Protein AF-A0AAE6WA25-F1 (afdb_monomer_lite)

Secondary structure (DSSP, 8-state):
--GGGSPB-HHHHHHHHTS-HHHHHHHHHTT-SPPPSB-SSTT--BB-HHHHHH-----TT--GGG------------

Structure (mmCIF, N/CA/C/O backbone):
data_AF-A0AAE6WA25-F1
#
_entry.id   AF-A0AAE6WA25-F1
#
loop_
_atom_site.group_PDB
_atom_site.id
_atom_site.type_symbol
_atom_site.label_atom_id
_atom_site.label_alt_id
_atom_site.label_comp_id
_atom_site.label_asym_id
_atom_site.label_entity_id
_atom_site.label_seq_id
_atom_site.pdbx_PDB_ins_code
_atom_site.Cartn_x
_atom_site.Cartn_y
_atom_site.Cartn_z
_atom_site.occupancy
_atom_site.B_iso_or_equiv
_atom_site.auth_seq_id
_atom_site.auth_comp_id
_atom_site.auth_asym_id
_atom_site.auth_atom_id
_atom_site.pdbx_PDB_model_num
ATOM 1 N N . MET A 1 1 ? 11.968 -16.044 17.796 1.00 44.38 1 MET A N 1
ATOM 2 C CA . MET A 1 1 ? 10.999 -15.134 17.156 1.00 44.38 1 MET A CA 1
ATOM 3 C C . MET A 1 1 ? 11.821 -14.008 16.565 1.00 44.38 1 MET A C 1
ATOM 5 O O . MET A 1 1 ? 12.369 -13.231 17.329 1.00 44.38 1 MET A O 1
ATOM 9 N N . ALA A 1 2 ? 12.096 -14.065 15.262 1.00 47.88 2 ALA A N 1
ATOM 10 C CA . ALA A 1 2 ? 13.086 -13.207 14.592 1.00 47.88 2 ALA A CA 1
ATOM 11 C C . ALA A 1 2 ? 12.527 -12.605 13.292 1.00 47.88 2 ALA A C 1
ATOM 13 O O . ALA A 1 2 ? 13.273 -12.158 12.425 1.00 47.88 2 ALA A O 1
ATOM 14 N N . ASP A 1 3 ? 11.204 -12.608 13.143 1.00 54.38 3 ASP A N 1
ATOM 15 C CA . ASP A 1 3 ? 10.534 -12.127 11.938 1.00 54.38 3 ASP A CA 1
ATOM 16 C C . ASP A 1 3 ? 10.447 -10.594 11.904 1.00 54.38 3 ASP A C 1
ATOM 18 O O . ASP A 1 3 ? 10.268 -10.013 10.837 1.00 54.38 3 ASP A O 1
ATOM 22 N N . ASP A 1 4 ? 10.686 -9.932 13.043 1.00 56.69 4 ASP A N 1
ATOM 23 C CA . ASP A 1 4 ? 10.636 -8.473 13.204 1.00 56.69 4 ASP A CA 1
ATOM 24 C C . ASP A 1 4 ? 11.760 -7.734 12.454 1.00 56.69 4 ASP A C 1
ATOM 26 O O . ASP A 1 4 ? 11.659 -6.534 12.199 1.00 56.69 4 ASP A O 1
ATOM 30 N N . GLN A 1 5 ? 12.834 -8.442 12.082 1.00 61.16 5 GLN A N 1
ATOM 31 C CA . GLN A 1 5 ? 13.965 -7.890 11.324 1.00 61.16 5 GLN A CA 1
ATOM 32 C C . GLN A 1 5 ? 13.877 -8.155 9.817 1.00 61.16 5 GLN A C 1
ATOM 34 O O . GLN A 1 5 ? 14.657 -7.581 9.052 1.00 61.16 5 GLN A O 1
ATOM 39 N N . ARG A 1 6 ? 12.951 -9.008 9.359 1.00 77.38 6 ARG A N 1
ATOM 40 C CA . ARG A 1 6 ? 12.862 -9.353 7.940 1.00 77.38 6 ARG A CA 1
ATOM 41 C C . ARG A 1 6 ? 12.120 -8.259 7.186 1.00 77.38 6 ARG A C 1
ATOM 43 O O . ARG A 1 6 ? 10.952 -7.991 7.443 1.00 77.38 6 ARG A O 1
ATOM 50 N N . LEU A 1 7 ? 12.808 -7.658 6.223 1.00 82.94 7 LEU A N 1
ATOM 51 C CA . LEU A 1 7 ? 12.199 -6.739 5.275 1.00 82.94 7 LEU A CA 1
ATOM 52 C C . LEU A 1 7 ? 11.134 -7.473 4.445 1.00 82.94 7 LEU A C 1
ATOM 54 O O . LEU A 1 7 ? 11.431 -8.442 3.749 1.00 82.94 7 LEU A O 1
ATOM 58 N N . TRP A 1 8 ? 9.898 -7.004 4.548 1.00 87.88 8 TRP A N 1
ATOM 59 C CA . TRP A 1 8 ? 8.735 -7.467 3.809 1.00 87.88 8 TRP A CA 1
ATOM 60 C C . TRP A 1 8 ? 8.690 -6.847 2.423 1.00 87.88 8 TRP A C 1
ATOM 62 O O . TRP A 1 8 ? 8.845 -5.633 2.280 1.00 87.88 8 TRP A O 1
ATOM 72 N N . GLU A 1 9 ? 8.426 -7.669 1.413 1.00 86.12 9 GLU A N 1
ATOM 73 C CA . GLU A 1 9 ? 8.071 -7.203 0.081 1.00 86.12 9 GLU A CA 1
ATOM 74 C C . GLU A 1 9 ? 6.538 -7.018 0.003 1.00 86.12 9 GLU A C 1
ATOM 76 O O . GLU A 1 9 ? 5.801 -7.162 0.985 1.00 86.12 9 GLU A O 1
ATOM 81 N N . TYR A 1 10 ? 6.012 -6.667 -1.174 1.00 88.81 10 TYR A N 1
ATOM 82 C CA . TYR A 1 10 ? 4.565 -6.522 -1.361 1.00 88.81 10 TYR A CA 1
ATOM 83 C C . TYR A 1 10 ? 3.712 -7.717 -0.885 1.00 88.81 10 TYR A C 1
ATOM 85 O O . TYR A 1 10 ? 2.653 -7.442 -0.313 1.00 88.81 10 TYR A O 1
ATOM 93 N N . PRO A 1 11 ? 4.074 -8.998 -1.129 1.00 89.88 11 PRO A N 1
ATOM 94 C CA . PRO A 1 11 ? 3.246 -10.120 -0.698 1.00 89.88 11 PRO A CA 1
ATOM 95 C C . PRO A 1 11 ? 3.179 -10.267 0.823 1.00 89.88 11 PRO A C 1
ATOM 97 O O . PRO A 1 11 ? 2.090 -10.509 1.340 1.00 89.88 11 PRO A O 1
ATOM 100 N N . GLU A 1 12 ? 4.273 -10.048 1.552 1.00 89.69 12 GLU A N 1
ATOM 101 C CA . GLU A 1 12 ? 4.266 -10.107 3.017 1.00 89.69 12 GLU A CA 1
ATOM 102 C C . GLU A 1 12 ? 3.456 -8.954 3.616 1.00 89.69 12 GLU A C 1
ATOM 104 O O . GLU A 1 12 ? 2.626 -9.175 4.497 1.00 89.69 12 GLU A O 1
ATOM 109 N N . VAL A 1 13 ? 3.609 -7.735 3.083 1.00 88.31 13 VAL A N 1
ATOM 110 C CA . VAL A 1 13 ? 2.785 -6.588 3.502 1.00 88.31 13 VAL A CA 1
ATOM 111 C C . VAL A 1 13 ? 1.303 -6.851 3.228 1.00 88.31 13 VAL A C 1
ATOM 113 O O . VAL A 1 13 ? 0.448 -6.537 4.054 1.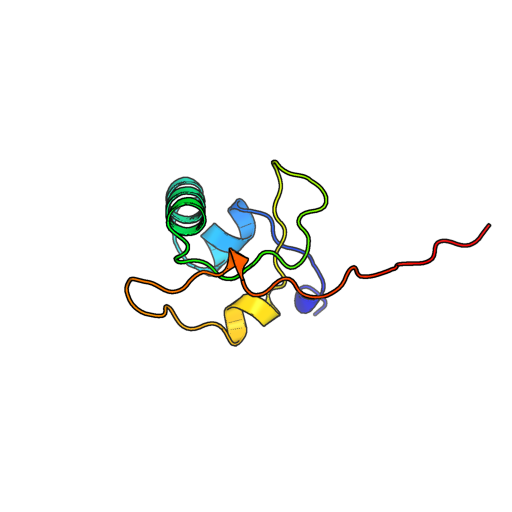00 88.31 13 VAL A O 1
ATOM 116 N N . ALA A 1 14 ? 0.984 -7.428 2.068 1.00 89.50 14 ALA A N 1
ATOM 117 C CA . ALA A 1 14 ? -0.383 -7.768 1.697 1.00 89.50 14 ALA A CA 1
ATOM 118 C C . ALA A 1 14 ? -0.988 -8.799 2.661 1.00 89.50 14 ALA A C 1
ATOM 120 O O . ALA A 1 14 ? -2.086 -8.579 3.171 1.00 89.50 14 ALA A O 1
ATOM 121 N N . ALA A 1 15 ? -0.2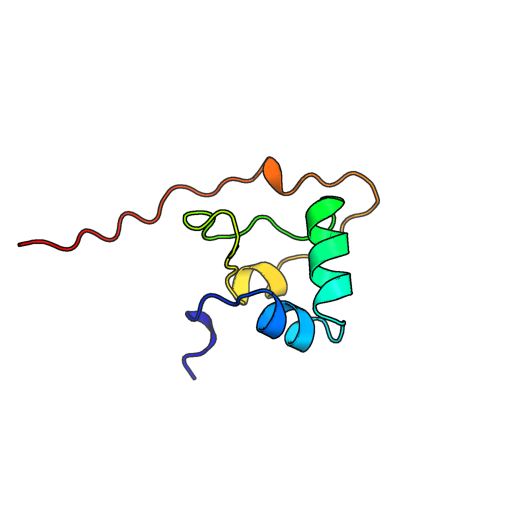43 -9.867 2.962 1.00 90.38 15 ALA A N 1
ATOM 122 C CA . ALA A 1 15 ? -0.647 -10.893 3.916 1.00 90.38 15 ALA A CA 1
ATOM 123 C C . ALA A 1 15 ? -0.859 -10.310 5.321 1.00 90.38 15 ALA A C 1
ATOM 125 O O . ALA A 1 15 ? -1.871 -10.601 5.954 1.00 90.38 15 ALA A O 1
ATOM 126 N N . HIS A 1 16 ? 0.040 -9.433 5.776 1.00 87.00 16 HIS A N 1
ATOM 127 C CA . HIS A 1 16 ? -0.075 -8.783 7.079 1.00 87.00 16 HIS A CA 1
ATOM 128 C C . HIS A 1 16 ? -1.298 -7.862 7.183 1.00 87.00 16 HIS A C 1
ATOM 130 O O . HIS A 1 16 ? -2.002 -7.863 8.189 1.00 87.00 16 HIS A O 1
ATOM 136 N N . LEU A 1 17 ? -1.579 -7.092 6.130 1.00 84.00 17 LEU A N 1
ATOM 137 C CA . LEU A 1 17 ? -2.735 -6.195 6.072 1.00 84.00 17 LEU A CA 1
ATOM 138 C C . LEU A 1 17 ? -4.052 -6.922 5.744 1.00 84.00 17 LEU A C 1
ATOM 140 O O . LEU A 1 17 ? -5.106 -6.285 5.753 1.00 84.00 17 LEU A O 1
ATOM 144 N N . GLY A 1 18 ? -4.006 -8.216 5.411 1.00 88.81 18 GLY A N 1
ATOM 145 C CA . GLY A 1 18 ? -5.170 -8.984 4.966 1.00 88.81 18 GLY A CA 1
ATOM 146 C C . GLY A 1 18 ? -5.748 -8.500 3.630 1.00 88.81 18 GLY A C 1
ATOM 147 O O . GLY A 1 18 ? -6.955 -8.584 3.412 1.00 88.81 18 GLY A O 1
ATOM 148 N N . ILE A 1 19 ? -4.912 -7.952 2.742 1.00 88.25 19 ILE A N 1
ATOM 149 C CA . ILE A 1 19 ? -5.312 -7.443 1.419 1.00 88.25 19 ILE A CA 1
ATOM 150 C C . ILE A 1 19 ? -4.578 -8.176 0.294 1.00 88.25 19 ILE A C 1
ATOM 152 O O . ILE A 1 19 ? -3.654 -8.948 0.525 1.00 88.25 19 ILE A O 1
ATOM 156 N N . SER A 1 20 ? -4.969 -7.928 -0.958 1.00 92.81 20 SER A N 1
ATOM 157 C CA . SER A 1 20 ? -4.247 -8.462 -2.115 1.00 92.81 20 SER A CA 1
ATOM 158 C C . SER A 1 20 ? -2.973 -7.665 -2.413 1.00 92.81 20 SER A C 1
ATOM 160 O O . SER A 1 20 ? -2.913 -6.453 -2.204 1.00 92.81 20 SER A O 1
ATOM 162 N N . VAL A 1 21 ? -1.972 -8.325 -3.004 1.00 90.50 21 VAL A N 1
ATOM 163 C CA . VAL A 1 21 ? -0.717 -7.691 -3.462 1.00 90.50 21 VAL A CA 1
ATOM 164 C C . VAL A 1 21 ? -0.995 -6.495 -4.385 1.00 90.50 21 VAL A C 1
ATOM 166 O O . VAL A 1 21 ? -0.367 -5.441 -4.270 1.00 90.50 21 VAL A O 1
ATOM 169 N N . GLY A 1 22 ? -1.999 -6.617 -5.261 1.00 90.69 22 GLY A N 1
ATOM 170 C CA . GLY A 1 22 ? -2.448 -5.529 -6.132 1.00 90.69 22 GLY A CA 1
ATOM 171 C C . GLY A 1 22 ? -3.034 -4.340 -5.362 1.00 90.69 22 GLY A C 1
ATOM 172 O O . GLY A 1 22 ? -2.752 -3.190 -5.704 1.00 90.69 22 GLY A O 1
ATOM 173 N N . ALA A 1 23 ? -3.789 -4.591 -4.287 1.00 87.88 23 ALA A N 1
ATOM 174 C CA . ALA A 1 23 ? -4.296 -3.537 -3.411 1.00 87.88 23 ALA A CA 1
ATOM 175 C C . ALA A 1 23 ? -3.155 -2.822 -2.671 1.00 87.88 23 ALA A C 1
ATOM 177 O O . ALA A 1 23 ? -3.167 -1.592 -2.591 1.00 87.88 23 ALA A O 1
ATOM 178 N N . THR A 1 24 ? -2.136 -3.556 -2.213 1.00 88.94 24 THR A N 1
ATOM 179 C CA . THR A 1 24 ? -0.915 -2.978 -1.629 1.00 88.94 24 THR A CA 1
ATOM 180 C C . THR A 1 24 ? -0.209 -2.067 -2.636 1.00 88.94 24 THR A C 1
ATOM 182 O O . THR A 1 24 ? 0.070 -0.906 -2.333 1.00 88.94 24 THR A O 1
ATOM 185 N N . ARG A 1 25 ? -0.006 -2.528 -3.879 1.00 87.12 25 ARG A N 1
ATOM 186 C CA . ARG A 1 25 ? 0.609 -1.719 -4.948 1.00 87.12 25 ARG A CA 1
ATOM 187 C C . ARG A 1 25 ? -0.201 -0.456 -5.252 1.00 87.12 25 ARG A C 1
ATOM 189 O O . ARG A 1 25 ? 0.367 0.630 -5.360 1.00 87.12 25 ARG A O 1
ATOM 196 N N . SER A 1 26 ? -1.527 -0.580 -5.324 1.00 87.00 26 SER A N 1
ATOM 197 C CA . SER A 1 26 ? -2.434 0.553 -5.536 1.00 87.00 26 SER A CA 1
ATOM 198 C C . SER A 1 26 ? -2.354 1.573 -4.398 1.00 87.00 26 SER A C 1
ATOM 200 O O . SER A 1 26 ? -2.262 2.773 -4.655 1.00 87.00 26 SER A O 1
ATOM 202 N N . ARG A 1 27 ? -2.321 1.119 -3.139 1.00 85.31 27 ARG A N 1
ATOM 203 C CA . ARG A 1 27 ? -2.154 2.006 -1.980 1.00 85.31 27 ARG A CA 1
ATOM 204 C C . ARG A 1 27 ? -0.801 2.715 -1.986 1.00 85.31 27 ARG A C 1
ATOM 206 O O . ARG A 1 27 ? -0.774 3.920 -1.753 1.00 85.31 27 ARG A O 1
ATOM 213 N N . LYS A 1 28 ? 0.295 2.018 -2.320 1.00 83.19 28 LYS A N 1
ATOM 214 C CA . LYS A 1 28 ? 1.629 2.637 -2.465 1.00 83.19 28 LYS A CA 1
ATOM 215 C C . LYS A 1 28 ? 1.596 3.737 -3.519 1.00 83.19 28 LYS A C 1
ATOM 217 O O . LYS A 1 28 ? 2.005 4.858 -3.249 1.00 83.19 28 LYS A O 1
ATOM 222 N N . SER A 1 29 ? 1.052 3.430 -4.696 1.00 81.88 29 SER A N 1
ATOM 223 C CA . SER A 1 29 ? 0.940 4.387 -5.802 1.00 81.88 29 SER A CA 1
ATOM 224 C C . SER A 1 29 ? 0.107 5.622 -5.450 1.00 81.88 29 SER A C 1
ATOM 226 O O . SER A 1 29 ? 0.296 6.667 -6.060 1.00 81.88 29 SER A O 1
ATOM 228 N N . ARG A 1 30 ? -0.822 5.507 -4.495 1.00 81.94 30 ARG A N 1
ATOM 229 C CA . ARG A 1 30 ? -1.681 6.600 -4.017 1.00 81.94 30 ARG A CA 1
ATOM 230 C C . ARG A 1 30 ? -1.119 7.325 -2.785 1.00 81.94 30 ARG A C 1
ATOM 232 O O . ARG A 1 30 ? -1.805 8.194 -2.256 1.00 81.94 30 ARG A O 1
ATOM 239 N N . GLY A 1 31 ? 0.067 6.949 -2.296 1.00 81.75 31 GLY A N 1
ATOM 240 C CA . GLY A 1 31 ? 0.678 7.504 -1.079 1.00 81.75 31 GLY A CA 1
ATOM 241 C C . GLY A 1 31 ? 0.052 7.016 0.235 1.00 81.75 31 GLY A C 1
ATOM 242 O O . GLY A 1 31 ? 0.469 7.418 1.311 1.00 81.75 31 GLY A O 1
ATOM 243 N N . SER A 1 32 ? -0.921 6.101 0.190 1.00 80.69 32 SER A N 1
ATOM 244 C CA . SER A 1 32 ? -1.669 5.654 1.373 1.00 80.69 32 SER A CA 1
ATOM 245 C C . SER A 1 32 ? -1.043 4.446 2.089 1.00 80.69 32 SER A C 1
ATOM 247 O O . SER A 1 32 ? -1.747 3.731 2.802 1.00 80.69 32 SER A O 1
ATOM 249 N N . LEU A 1 33 ? 0.230 4.148 1.829 1.00 84.56 33 LEU A N 1
ATOM 250 C CA . LEU A 1 33 ? 1.062 3.192 2.577 1.00 84.56 33 LEU A CA 1
ATOM 251 C C . LEU A 1 33 ? 2.213 3.949 3.233 1.00 84.56 33 LEU A C 1
ATOM 253 O O . LEU A 1 33 ? 2.500 5.045 2.768 1.00 84.56 33 LEU A O 1
ATOM 257 N N . PRO A 1 34 ? 2.874 3.411 4.269 1.00 83.62 34 PRO A N 1
ATOM 258 C CA . PRO A 1 34 ? 4.085 4.017 4.809 1.00 83.62 34 PRO A CA 1
ATOM 259 C C . PRO A 1 34 ? 5.227 3.988 3.788 1.00 83.62 34 PRO A C 1
ATOM 261 O O . PRO A 1 34 ? 5.205 3.215 2.821 1.00 83.62 34 PRO A O 1
ATOM 264 N N . SER A 1 35 ? 6.235 4.828 4.009 1.00 79.69 35 SER A N 1
ATOM 265 C CA . SER A 1 35 ? 7.455 4.819 3.205 1.00 79.69 35 SER A CA 1
ATOM 266 C C . SER A 1 35 ? 8.136 3.463 3.326 1.00 79.69 35 SER A C 1
ATOM 268 O O . SER A 1 35 ? 8.144 2.897 4.422 1.00 79.69 35 SER A O 1
ATOM 270 N N . PRO A 1 36 ? 8.694 2.926 2.233 1.00 83.12 36 PRO A N 1
ATOM 271 C CA . PRO A 1 36 ? 9.572 1.777 2.339 1.00 83.12 36 PRO A CA 1
ATOM 272 C C . PRO A 1 36 ? 10.812 2.143 3.154 1.00 83.12 36 PRO A C 1
ATOM 274 O O . PRO A 1 36 ? 11.359 3.235 3.015 1.00 83.12 36 PRO A O 1
ATOM 277 N N . ASP A 1 37 ? 11.231 1.213 4.004 1.00 82.19 37 ASP A N 1
ATOM 278 C CA . ASP A 1 37 ? 12.476 1.291 4.766 1.00 82.19 37 ASP A CA 1
ATOM 279 C C . ASP A 1 37 ? 13.701 1.098 3.857 1.00 82.19 37 ASP A C 1
ATOM 281 O O . ASP A 1 37 ? 14.785 1.588 4.166 1.00 82.19 37 ASP A O 1
ATOM 285 N N . ASP A 1 38 ? 13.526 0.382 2.743 1.00 79.25 38 ASP A N 1
ATOM 286 C CA . ASP A 1 38 ? 14.548 0.158 1.724 1.00 79.25 38 ASP A CA 1
ATOM 287 C C . ASP A 1 38 ? 13.932 0.320 0.321 1.00 79.25 38 ASP A C 1
ATOM 289 O O . ASP A 1 38 ? 13.024 -0.422 -0.078 1.00 79.25 38 ASP A O 1
ATOM 293 N N . ASP A 1 39 ? 14.407 1.336 -0.407 1.00 74.00 39 ASP A N 1
ATOM 294 C CA . ASP A 1 39 ? 14.048 1.641 -1.796 1.00 74.00 39 ASP A CA 1
ATOM 295 C C . ASP A 1 39 ? 15.179 1.332 -2.790 1.00 74.00 39 ASP A C 1
ATOM 297 O O . ASP A 1 39 ? 15.056 1.653 -3.973 1.00 74.00 39 ASP A O 1
ATOM 301 N N . SER A 1 40 ? 16.250 0.662 -2.336 1.00 72.94 40 SER A N 1
ATOM 302 C CA . SER A 1 40 ? 17.457 0.402 -3.138 1.00 72.94 40 SER A CA 1
ATOM 303 C C . SER A 1 40 ? 17.149 -0.328 -4.444 1.00 72.94 40 SER A C 1
ATOM 305 O O . SER A 1 40 ? 17.901 -0.231 -5.414 1.00 72.94 40 SER A O 1
ATOM 307 N N . VAL A 1 41 ? 16.036 -1.067 -4.477 1.00 74.44 41 VAL A N 1
ATOM 308 C CA . VAL A 1 41 ? 15.501 -1.691 -5.682 1.00 74.44 41 VAL A CA 1
ATOM 309 C C . VAL A 1 41 ? 14.206 -0.970 -6.080 1.00 74.44 41 VAL A C 1
ATOM 311 O O . VAL A 1 41 ? 13.187 -1.143 -5.403 1.00 74.44 41 VAL A O 1
ATOM 314 N N . PRO A 1 42 ? 14.180 -0.235 -7.210 1.00 68.31 42 PRO A N 1
ATOM 315 C CA . PRO A 1 42 ? 13.021 0.574 -7.605 1.00 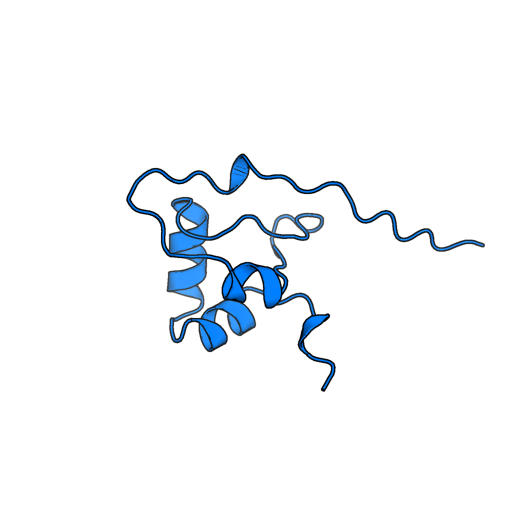68.31 42 PRO A CA 1
ATOM 316 C C . PRO A 1 42 ? 11.737 -0.248 -7.803 1.00 68.31 42 PRO A C 1
ATOM 318 O O . PRO A 1 42 ? 10.631 0.270 -7.631 1.00 68.31 42 PRO A O 1
ATOM 321 N N . ASP A 1 43 ? 11.872 -1.540 -8.108 1.00 76.88 43 ASP A N 1
ATOM 322 C CA . ASP A 1 43 ? 10.745 -2.449 -8.338 1.00 76.88 43 ASP A CA 1
ATOM 323 C C . ASP A 1 43 ? 10.389 -3.323 -7.117 1.00 76.88 43 ASP A C 1
ATOM 325 O O . ASP A 1 43 ? 9.362 -4.005 -7.104 1.00 76.88 43 ASP A O 1
ATOM 329 N N . ARG A 1 44 ? 11.205 -3.282 -6.053 1.00 78.06 44 ARG A N 1
ATOM 330 C CA . ARG A 1 44 ? 11.020 -4.077 -4.827 1.00 78.06 44 ARG A CA 1
ATOM 331 C C . ARG A 1 44 ? 11.210 -3.217 -3.578 1.00 78.06 44 ARG A C 1
ATOM 333 O O . ARG A 1 44 ? 12.190 -3.394 -2.857 1.00 78.06 44 ARG A O 1
ATOM 340 N N . PRO A 1 45 ? 10.275 -2.289 -3.313 1.00 84.25 45 PRO A N 1
ATOM 341 C CA . PRO A 1 45 ? 10.243 -1.595 -2.038 1.00 84.25 45 PRO A CA 1
ATOM 342 C C . PRO A 1 45 ? 10.076 -2.605 -0.906 1.00 84.25 45 PRO A C 1
ATOM 344 O O . PRO A 1 45 ? 9.289 -3.551 -1.007 1.00 84.25 45 PRO A O 1
ATOM 347 N N . ARG A 1 46 ? 10.821 -2.371 0.165 1.00 85.94 46 ARG A N 1
ATOM 348 C CA . ARG A 1 46 ? 10.889 -3.243 1.327 1.00 85.94 46 ARG A CA 1
ATOM 349 C C . ARG A 1 46 ? 10.503 -2.477 2.583 1.00 85.94 46 ARG A C 1
ATOM 351 O O . ARG A 1 46 ? 10.938 -1.344 2.777 1.00 85.94 46 ARG A O 1
ATOM 358 N N . TRP A 1 47 ? 9.708 -3.100 3.444 1.00 87.69 47 TRP A N 1
ATOM 359 C CA . TRP A 1 47 ? 9.229 -2.503 4.692 1.00 87.69 47 TRP A CA 1
ATOM 360 C C . TRP A 1 47 ? 9.561 -3.377 5.886 1.00 87.69 47 TRP A C 1
ATOM 362 O O . TRP A 1 47 ? 9.537 -4.599 5.796 1.00 87.69 47 TRP A O 1
ATOM 372 N N . LYS A 1 48 ? 9.796 -2.767 7.038 1.00 86.12 48 LYS A N 1
ATOM 373 C CA . LYS A 1 48 ? 9.889 -3.505 8.293 1.00 86.12 48 LYS A CA 1
ATOM 374 C C . LYS A 1 48 ? 8.492 -3.769 8.864 1.00 86.12 48 LYS A C 1
ATOM 376 O O . LYS A 1 48 ? 7.618 -2.902 8.768 1.00 86.12 48 LYS A O 1
ATOM 381 N N . PRO A 1 49 ? 8.279 -4.907 9.541 1.00 84.06 49 PRO A N 1
ATOM 382 C CA . PRO A 1 49 ? 7.042 -5.179 10.277 1.00 84.06 49 PRO A CA 1
ATOM 383 C C . PRO A 1 49 ? 6.718 -4.075 11.289 1.00 84.06 49 PRO A C 1
ATOM 385 O O . PRO A 1 49 ? 5.573 -3.643 11.415 1.00 84.06 49 PRO A O 1
ATOM 388 N N . SER A 1 50 ? 7.749 -3.553 11.962 1.00 82.19 50 SER A N 1
ATOM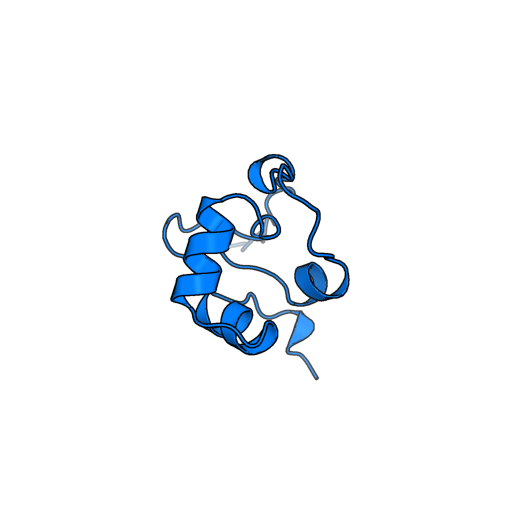 389 C CA . SER A 1 50 ? 7.647 -2.459 12.933 1.00 82.19 50 SER A CA 1
ATOM 390 C C . SER A 1 50 ? 7.062 -1.174 12.343 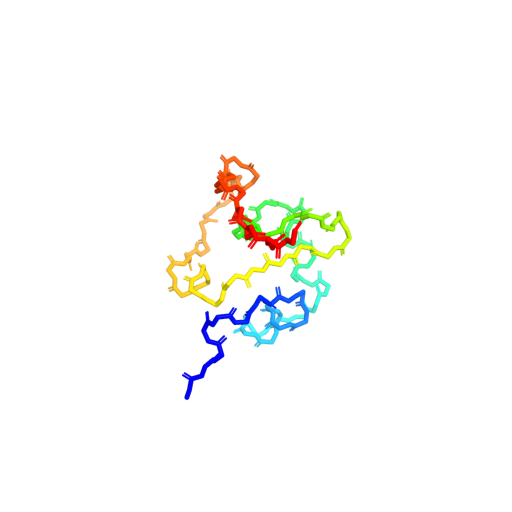1.00 82.19 50 SER A C 1
ATOM 392 O O . SER A 1 50 ? 6.384 -0.423 13.047 1.00 82.19 50 SER A O 1
ATOM 394 N N . THR A 1 51 ? 7.292 -0.925 11.050 1.00 82.75 51 THR A N 1
ATOM 395 C CA . THR A 1 51 ? 6.728 0.221 10.331 1.00 82.75 51 THR A CA 1
ATOM 396 C C . THR A 1 51 ? 5.210 0.108 10.298 1.00 82.75 51 THR A C 1
ATOM 398 O O . THR A 1 51 ? 4.527 1.084 10.578 1.00 82.75 51 THR A O 1
ATOM 401 N N . PHE A 1 52 ? 4.671 -1.092 10.065 1.00 81.12 52 PHE A N 1
ATOM 402 C CA . PHE A 1 52 ? 3.229 -1.344 10.068 1.00 81.12 52 PHE A CA 1
ATOM 403 C C . PHE A 1 52 ? 2.616 -1.438 11.466 1.00 81.12 52 PHE A C 1
ATOM 405 O O . PHE A 1 52 ? 1.472 -1.027 11.633 1.00 81.12 52 PHE A O 1
ATOM 412 N N . GLN A 1 53 ? 3.365 -1.896 12.474 1.00 80.19 53 GLN A N 1
ATOM 413 C CA . GLN A 1 53 ? 2.881 -1.951 13.861 1.00 80.19 53 GLN A CA 1
ATOM 414 C C . GLN A 1 53 ? 2.512 -0.564 14.413 1.00 80.19 53 GLN A C 1
ATOM 416 O O . GLN A 1 53 ? 1.505 -0.422 15.104 1.00 80.19 53 GLN A O 1
ATOM 421 N N . ASN A 1 54 ? 3.301 0.463 14.085 1.00 71.38 54 ASN A N 1
ATOM 422 C CA . ASN A 1 54 ? 3.064 1.839 14.541 1.00 71.38 54 ASN A CA 1
ATOM 423 C C . ASN A 1 54 ? 2.347 2.713 13.502 1.00 71.38 54 ASN A C 1
ATOM 425 O O . ASN A 1 54 ? 1.975 3.853 13.793 1.00 71.38 54 ASN A O 1
ATOM 429 N N . TRP A 1 55 ? 2.142 2.205 12.287 1.00 76.88 55 TRP A N 1
ATOM 430 C CA . TRP A 1 55 ? 1.491 2.949 11.219 1.00 76.88 55 TRP A CA 1
ATOM 431 C C . TRP A 1 55 ? -0.028 2.820 11.301 1.00 76.88 55 TRP A C 1
ATOM 433 O O . TRP A 1 55 ? -0.597 1.731 11.324 1.00 76.88 55 TRP A O 1
ATOM 443 N N . ARG A 1 56 ? -0.707 3.968 11.290 1.00 71.44 56 ARG A N 1
ATOM 444 C CA . ARG A 1 56 ? -2.162 4.045 11.159 1.00 71.44 56 ARG A CA 1
ATOM 445 C C . ARG A 1 56 ? -2.525 4.505 9.749 1.00 71.44 56 ARG A C 1
ATOM 447 O O . ARG A 1 56 ? -1.844 5.383 9.220 1.00 71.44 56 ARG A O 1
ATOM 454 N N . PRO A 1 57 ? -3.610 3.978 9.149 1.00 67.12 57 PRO A N 1
ATOM 455 C CA . PRO A 1 57 ? -4.135 4.488 7.891 1.00 67.12 57 PRO A CA 1
ATOM 456 C C . PRO A 1 57 ? -4.595 5.933 8.094 1.00 67.12 57 PRO A C 1
ATOM 458 O O . PRO A 1 57 ? -5.676 6.222 8.600 1.00 67.12 57 PRO A O 1
ATOM 461 N N . VAL A 1 58 ? -3.713 6.845 7.731 1.00 63.09 58 VAL A N 1
ATOM 462 C CA . VAL A 1 58 ? -3.921 8.284 7.746 1.00 63.09 58 VAL A CA 1
ATOM 463 C C . VAL A 1 58 ? -4.787 8.653 6.545 1.00 63.09 58 VAL A C 1
ATOM 465 O O . VAL A 1 58 ? -4.638 8.094 5.456 1.00 63.09 58 VAL A O 1
ATOM 468 N N . GLY A 1 59 ? -5.765 9.530 6.773 1.00 58.91 59 GLY A N 1
ATOM 469 C CA . GLY A 1 59 ? -6.746 9.934 5.769 1.00 58.91 59 GLY A CA 1
ATOM 470 C C . GLY A 1 59 ? -6.118 10.493 4.485 1.00 58.91 59 GLY A C 1
ATOM 471 O O . GLY A 1 59 ? -4.918 10.745 4.392 1.00 58.91 59 GLY A O 1
ATOM 472 N N . ARG A 1 60 ? -6.966 10.672 3.468 1.00 52.75 60 ARG A N 1
ATOM 473 C CA . ARG A 1 60 ? -6.618 11.124 2.111 1.00 52.75 60 ARG A CA 1
ATOM 474 C C . ARG A 1 60 ? -5.628 12.314 2.154 1.00 52.75 60 ARG A C 1
ATOM 476 O O . ARG A 1 60 ? -6.016 13.394 2.579 1.00 52.75 60 ARG A O 1
ATOM 483 N N . GLY A 1 61 ? -4.378 12.108 1.714 1.00 58.44 61 GLY A N 1
ATOM 484 C CA . GLY A 1 61 ? -3.349 13.162 1.616 1.00 58.44 61 GLY A CA 1
ATOM 485 C C . GLY A 1 61 ? -2.008 12.890 2.313 1.00 58.44 61 GLY A C 1
ATOM 486 O O . GLY A 1 61 ? -1.084 13.683 2.146 1.00 58.44 61 GLY A O 1
ATOM 487 N N . PHE A 1 62 ? -1.856 11.791 3.059 1.00 64.38 62 PHE A N 1
ATOM 488 C CA . PHE A 1 62 ? -0.543 11.436 3.605 1.00 64.38 62 PHE A CA 1
ATOM 489 C C . PHE A 1 62 ? 0.419 11.019 2.491 1.00 64.38 62 PHE A C 1
ATOM 491 O O . PHE A 1 62 ? 0.090 10.181 1.657 1.00 64.38 62 PHE A O 1
ATOM 498 N N . ARG A 1 63 ? 1.600 11.631 2.483 1.00 59.47 63 ARG A N 1
ATOM 499 C CA . ARG A 1 63 ? 2.662 11.406 1.507 1.00 59.47 63 ARG A CA 1
ATOM 500 C C . ARG A 1 63 ? 3.811 10.681 2.187 1.00 59.47 63 ARG A C 1
ATOM 502 O O . ARG A 1 63 ? 4.675 11.302 2.806 1.00 59.47 63 ARG A O 1
ATOM 509 N N . SER A 1 64 ? 3.791 9.355 2.115 1.00 60.41 64 SER A N 1
ATOM 510 C CA . SER A 1 64 ? 4.882 8.511 2.607 1.00 60.41 64 SER A CA 1
ATOM 511 C C . SER A 1 64 ? 6.213 8.826 1.940 1.00 60.41 64 SER A C 1
ATOM 513 O O . SER A 1 64 ? 7.249 8.768 2.581 1.00 60.41 64 SER A O 1
ATOM 515 N N . ASP A 1 65 ? 6.208 9.261 0.686 1.00 58.25 65 ASP A N 1
ATOM 516 C CA . ASP A 1 65 ? 7.423 9.661 -0.022 1.00 58.25 65 ASP A CA 1
ATOM 517 C C . ASP A 1 65 ? 8.233 10.761 0.693 1.00 58.25 65 ASP A C 1
ATOM 519 O O . ASP A 1 65 ? 9.438 10.853 0.486 1.00 58.25 65 ASP A O 1
ATOM 523 N N . LEU A 1 66 ? 7.610 11.556 1.573 1.00 57.69 66 LEU A N 1
ATOM 524 C CA . LEU A 1 66 ? 8.290 12.624 2.315 1.00 57.69 66 LEU A CA 1
ATOM 525 C C . LEU A 1 66 ? 9.077 12.141 3.542 1.00 57.69 66 LEU A C 1
ATOM 527 O O . LEU A 1 66 ? 9.902 12.888 4.061 1.00 57.69 66 LEU A O 1
ATOM 531 N N . HIS A 1 67 ? 8.853 10.913 4.011 1.00 53.12 67 HIS A N 1
ATOM 532 C CA . HIS A 1 67 ? 9.576 10.347 5.151 1.00 53.12 67 HIS A CA 1
ATOM 533 C C . HIS A 1 67 ? 10.596 9.331 4.638 1.00 53.12 67 HIS A C 1
ATOM 535 O O . HIS A 1 67 ? 10.378 8.124 4.730 1.00 53.12 67 HIS A O 1
ATOM 541 N N . SER A 1 68 ? 11.690 9.820 4.053 1.00 46.66 68 SER A N 1
ATOM 542 C CA . SER A 1 68 ? 12.854 8.991 3.735 1.00 46.66 68 SER A CA 1
ATOM 543 C C . SER A 1 68 ? 13.698 8.863 5.004 1.00 46.66 68 SER A C 1
ATOM 545 O O . SER A 1 68 ? 14.210 9.857 5.518 1.00 46.66 68 SER A O 1
ATOM 547 N N . SER A 1 69 ? 13.776 7.657 5.565 1.00 51.09 69 SER A N 1
ATOM 548 C CA . SER A 1 69 ? 14.705 7.369 6.659 1.00 51.09 69 SER A CA 1
ATOM 549 C C . SER A 1 69 ? 16.097 7.078 6.083 1.00 51.09 69 SER A C 1
ATOM 551 O O . SER A 1 69 ? 16.207 6.524 4.989 1.00 51.09 69 SER A O 1
ATOM 553 N N . PRO A 1 70 ? 17.167 7.488 6.782 1.00 47.50 70 PRO A N 1
ATOM 554 C CA . PRO A 1 70 ? 18.521 7.508 6.252 1.00 47.50 70 PRO A CA 1
ATOM 555 C C . PRO A 1 70 ? 19.003 6.092 5.940 1.00 47.50 70 PRO A C 1
ATOM 557 O O . PRO A 1 70 ? 18.809 5.172 6.736 1.00 47.50 70 PRO A O 1
ATOM 560 N N . ARG A 1 71 ? 19.658 5.959 4.778 1.00 47.41 71 ARG A N 1
ATOM 561 C CA . ARG A 1 71 ? 20.438 4.796 4.334 1.00 47.41 71 ARG A CA 1
ATOM 562 C C . ARG A 1 71 ? 21.006 4.028 5.525 1.00 47.41 71 ARG A C 1
ATOM 564 O O . ARG A 1 71 ? 21.882 4.535 6.227 1.00 47.41 71 ARG A O 1
ATOM 571 N N . GLN A 1 72 ? 20.562 2.787 5.707 1.00 48.56 72 GLN A N 1
ATOM 572 C CA . GLN A 1 72 ? 21.315 1.839 6.514 1.00 48.56 72 GLN A CA 1
ATOM 573 C C . GLN A 1 72 ? 22.596 1.509 5.751 1.00 48.56 72 GLN A C 1
ATOM 575 O O . GLN A 1 72 ? 22.623 0.667 4.860 1.00 48.56 72 GLN A O 1
ATOM 580 N N . ALA A 1 73 ? 23.653 2.247 6.081 1.00 46.22 73 ALA A N 1
ATOM 581 C CA . ALA A 1 73 ? 25.019 1.866 5.799 1.00 46.22 73 ALA A CA 1
ATOM 582 C C . ALA A 1 73 ? 25.313 0.575 6.573 1.00 46.22 73 ALA A C 1
ATOM 584 O O . ALA A 1 73 ? 25.700 0.612 7.737 1.00 46.22 73 ALA A O 1
ATOM 585 N N . THR A 1 74 ? 25.102 -0.578 5.944 1.00 48.22 74 THR A N 1
ATOM 586 C CA . THR A 1 74 ? 25.799 -1.795 6.357 1.00 48.22 74 THR A CA 1
ATOM 587 C C . THR A 1 74 ? 27.109 -1.831 5.598 1.00 48.22 74 THR A C 1
ATOM 589 O O . THR A 1 74 ? 27.197 -2.301 4.465 1.00 48.22 74 THR A O 1
ATOM 592 N N . THR A 1 75 ? 28.112 -1.249 6.241 1.00 54.31 75 THR A N 1
ATOM 593 C CA . THR A 1 75 ? 29.527 -1.526 6.051 1.00 54.31 75 THR A CA 1
ATOM 594 C C . THR A 1 75 ? 29.716 -3.039 5.936 1.00 54.31 75 THR A C 1
ATOM 596 O O . THR A 1 75 ? 29.500 -3.758 6.908 1.00 54.31 75 THR A O 1
ATOM 599 N N . SER A 1 76 ? 30.090 -3.526 4.755 1.00 49.56 76 SER A N 1
ATOM 600 C CA . SER A 1 76 ? 30.741 -4.827 4.627 1.00 49.56 76 SER A CA 1
ATOM 601 C C . SER A 1 76 ? 32.193 -4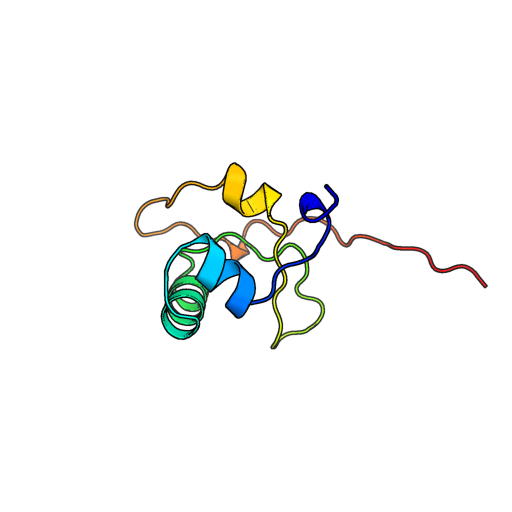.525 4.294 1.00 49.56 76 SER A C 1
ATOM 603 O O . SER A 1 76 ? 32.515 -4.103 3.188 1.00 49.56 76 SER A O 1
ATOM 605 N N . THR A 1 77 ? 33.013 -4.606 5.333 1.00 57.28 77 THR A N 1
ATOM 606 C CA . THR A 1 77 ? 34.469 -4.510 5.311 1.00 57.28 77 THR A CA 1
ATOM 607 C C . THR A 1 77 ? 35.055 -5.728 4.600 1.00 57.28 77 THR A C 1
ATOM 609 O O . THR A 1 77 ? 34.764 -6.849 5.015 1.00 57.28 77 THR A O 1
ATOM 612 N N . ASP A 1 78 ? 35.883 -5.485 3.586 1.00 48.84 78 ASP A N 1
ATOM 613 C CA . ASP A 1 78 ? 37.121 -6.226 3.301 1.00 48.84 78 ASP A CA 1
ATOM 614 C C . ASP A 1 78 ? 38.178 -5.207 2.848 1.00 48.84 78 ASP A C 1
ATOM 616 O O . ASP A 1 78 ? 37.865 -4.429 1.913 1.00 48.84 78 ASP A O 1
#

Sequence (78 aa):
MADDQRLWEYPEVAAHLGISVGATRSRKSRGSLPSPDDDSVPDRPRWKPSTFQNWRPVGRGFRSDLHSSPRQATTSTD

Foldseek 3Di:
DPLQPDWDWLVRVCVVVVHDSVVSVVCVVQQQAAAAQDCVDVVTGTHGPVSVVPDDRDDRPHHNVVDHDDDPPPDDDD

pLDDT: mean 73.25, std 15.03, range [44.38, 92.81]

Radius of gyration: 13.09 Å; chains: 1; bounding box: 44×28×26 Å